Protein AF-J0KZY7-F1 (afdb_monomer_lite)

Sequence (177 aa):
MTEYKKGDKVVVEIDEIDADKLKENYNLDIYNNQVLGKLEDFQPAQEKIKMTVEEKKEFDKLASMSPLCALLKVDKDTQPILYNKLWHGHGDDKASNQFEFIKALEHPELIEVVHEDVKTVKVAGLYLWKYKNEYKLVADFDMRNENYYFTKRELKKINELEQFKHVDLVGAWEDGE

Foldseek 3Di:
DDDDDPPFAFDFADDPVVVVVVVVVDDDDGDPVRTPGTVVVCDPDPAADEDEPLLVVLLVVLLVDQLVVSLVPDDCPSNVPLCCQQCVDDDPCNVVSSVNSSVCSVPVVSYDHDYAFWDWFADPQFTWFDDDPDIDTHNDDDPVDCRRIDGLVRQVVVCPDPVNVPPPRNVSRPDPD

Structure (mmCIF, N/CA/C/O backbone):
data_AF-J0KZY7-F1
#
_entry.id   AF-J0KZY7-F1
#
loop_
_atom_site.group_PDB
_atom_site.id
_atom_site.type_symbol
_atom_site.label_atom_id
_atom_site.label_alt_id
_atom_site.label_comp_id
_atom_site.label_asym_id
_atom_site.label_entity_id
_atom_site.label_seq_id
_atom_site.pdbx_PDB_ins_code
_atom_site.Cartn_x
_atom_site.Cartn_y
_atom_site.Cartn_z
_atom_site.occupancy
_atom_site.B_iso_or_equiv
_atom_site.auth_seq_id
_atom_site.auth_comp_id
_atom_site.auth_asym_id
_atom_site.auth_atom_id
_atom_site.pdbx_PDB_model_num
ATOM 1 N N . MET A 1 1 ? -37.273 -4.297 20.833 1.00 50.72 1 MET A N 1
ATOM 2 C CA . MET A 1 1 ? -37.263 -2.837 20.615 1.00 50.72 1 MET A CA 1
ATOM 3 C C . MET A 1 1 ? -36.409 -2.233 21.703 1.00 50.72 1 MET A C 1
ATOM 5 O O . MET A 1 1 ? -36.662 -2.526 22.865 1.00 50.72 1 MET A O 1
ATOM 9 N N . THR A 1 2 ? -35.368 -1.498 21.332 1.00 60.81 2 THR A N 1
ATOM 10 C CA . THR A 1 2 ? -34.498 -0.805 22.286 1.00 60.81 2 THR A CA 1
ATOM 11 C C . THR A 1 2 ? -35.290 0.349 22.897 1.00 60.81 2 THR A C 1
ATOM 13 O O . THR A 1 2 ? -35.859 1.155 22.169 1.00 60.81 2 THR A O 1
ATOM 16 N N . GLU A 1 3 ? -35.409 0.383 24.220 1.00 79.19 3 GLU A N 1
ATOM 17 C CA . GLU A 1 3 ? -36.174 1.409 24.933 1.00 79.19 3 GLU A CA 1
ATOM 18 C C . GLU A 1 3 ? -35.248 2.596 25.244 1.00 79.19 3 GLU A C 1
ATOM 20 O O . GLU A 1 3 ? -34.263 2.441 25.971 1.00 79.19 3 GLU A O 1
ATOM 25 N N . TYR A 1 4 ? -35.526 3.765 24.660 1.00 83.12 4 TYR A N 1
ATOM 26 C CA . TYR A 1 4 ? -34.733 4.987 24.848 1.00 83.12 4 TYR A CA 1
ATOM 27 C C . TYR A 1 4 ? -35.244 5.796 26.043 1.00 83.12 4 TYR A C 1
ATOM 29 O O . TYR A 1 4 ? -36.453 5.914 26.257 1.00 83.12 4 TYR A O 1
ATOM 37 N N . LYS A 1 5 ? -34.332 6.383 26.823 1.00 87.94 5 LYS A N 1
ATOM 38 C CA . LYS A 1 5 ? -34.660 7.204 27.998 1.00 87.94 5 LYS A CA 1
ATOM 39 C C . LYS A 1 5 ? -34.263 8.660 27.788 1.00 87.94 5 LYS A C 1
ATOM 41 O O . LYS A 1 5 ? -33.342 8.983 27.043 1.00 87.94 5 LYS A O 1
ATOM 46 N N . LYS A 1 6 ? -34.949 9.567 28.492 1.00 86.19 6 LYS A N 1
ATOM 47 C CA . LYS A 1 6 ? -34.605 10.995 28.487 1.00 86.19 6 LYS A CA 1
ATOM 48 C C . LYS A 1 6 ? -33.147 11.178 28.927 1.00 86.19 6 LYS A C 1
ATOM 50 O O . LYS A 1 6 ? -32.797 10.793 30.039 1.00 86.19 6 LYS A O 1
ATOM 55 N N . GLY A 1 7 ? -32.342 11.808 28.073 1.00 84.69 7 GLY A N 1
ATOM 56 C CA . GLY A 1 7 ? -30.908 12.024 28.293 1.00 84.69 7 GLY A CA 1
ATOM 57 C C . GLY A 1 7 ? -29.997 11.079 27.506 1.00 84.69 7 GLY A C 1
ATOM 58 O O . GLY A 1 7 ? -28.797 11.344 27.443 1.00 84.69 7 GLY A O 1
ATOM 59 N N . ASP A 1 8 ? -30.540 10.033 26.873 1.00 87.12 8 ASP A N 1
ATOM 60 C CA . ASP A 1 8 ? -29.774 9.191 25.954 1.00 87.12 8 ASP A CA 1
ATOM 61 C C . ASP A 1 8 ? -29.309 10.011 24.738 1.00 87.12 8 ASP A C 1
ATOM 63 O O . ASP A 1 8 ? -30.063 10.804 24.170 1.00 87.12 8 ASP A O 1
ATOM 67 N N . LYS A 1 9 ? -28.056 9.799 24.323 1.00 88.00 9 LYS A N 1
ATOM 68 C CA . LYS A 1 9 ? -27.529 10.307 23.052 1.00 88.00 9 LYS A CA 1
ATOM 69 C C . LYS A 1 9 ? -27.752 9.243 21.986 1.00 88.00 9 LYS A C 1
ATOM 71 O O . LYS A 1 9 ? -27.332 8.102 22.169 1.00 88.00 9 LYS A O 1
ATOM 76 N N . VAL A 1 10 ? -28.387 9.612 20.883 1.00 88.50 10 VAL A N 1
ATOM 77 C CA . VAL A 1 10 ? -28.758 8.691 19.803 1.00 88.50 10 VAL A CA 1
ATOM 78 C C . VAL A 1 10 ? -28.268 9.204 18.457 1.00 88.50 10 VAL A C 1
ATOM 80 O O . VAL A 1 10 ? -28.050 10.404 18.291 1.00 88.50 10 VAL A O 1
ATOM 83 N N . VAL A 1 11 ? -28.092 8.288 17.511 1.00 87.06 11 VAL A N 1
ATOM 84 C CA . VAL A 1 11 ? -27.842 8.615 16.105 1.00 87.06 11 VAL A CA 1
ATOM 85 C C . VAL A 1 11 ? -29.163 8.512 15.360 1.00 87.06 11 VAL A C 1
ATOM 87 O O . VAL A 1 11 ? -29.896 7.536 15.527 1.00 87.06 11 VAL A O 1
ATOM 90 N N . VAL A 1 12 ? -29.475 9.537 14.572 1.00 89.00 12 VAL A N 1
ATOM 91 C CA . VAL A 1 12 ? -30.737 9.655 13.842 1.00 89.00 12 VAL A CA 1
ATOM 92 C C . VAL A 1 12 ? -30.474 9.851 12.357 1.00 89.00 12 VAL A C 1
ATOM 94 O O . VAL A 1 12 ? -29.528 10.538 11.975 1.00 89.00 12 VAL A O 1
ATOM 97 N N . GLU A 1 13 ? -31.315 9.248 11.531 1.00 89.25 13 GLU A N 1
ATOM 98 C CA . GLU A 1 13 ? -31.397 9.514 10.102 1.00 89.25 13 GLU A CA 1
ATOM 99 C C . GLU A 1 13 ? -32.356 10.688 9.873 1.00 89.25 13 GLU A C 1
ATOM 101 O O . GLU A 1 13 ? -33.528 10.643 10.259 1.00 89.25 13 GLU A O 1
ATOM 106 N N . ILE A 1 14 ? -31.844 11.756 9.270 1.00 88.06 14 ILE A N 1
ATOM 107 C CA . ILE A 1 14 ? -32.604 12.963 8.933 1.00 88.06 14 ILE A CA 1
ATOM 108 C C . ILE A 1 14 ? -32.453 13.249 7.444 1.00 88.06 14 ILE A C 1
ATOM 110 O O . ILE A 1 14 ? -31.419 12.937 6.850 1.00 88.06 14 ILE A O 1
ATOM 114 N N . ASP A 1 15 ? -33.481 13.840 6.847 1.00 86.50 15 ASP A N 1
ATOM 115 C CA . ASP A 1 15 ? -33.409 14.310 5.469 1.00 86.50 15 ASP A CA 1
ATOM 116 C C . ASP A 1 15 ? -32.700 15.675 5.374 1.00 86.50 15 ASP A C 1
ATOM 118 O O . ASP A 1 15 ? -32.391 16.322 6.380 1.00 86.50 15 ASP A O 1
ATOM 122 N N . GLU A 1 16 ? -32.409 16.115 4.147 1.00 83.06 16 GLU A N 1
ATOM 123 C CA . GLU A 1 16 ? -31.722 17.391 3.906 1.00 83.06 16 GLU A CA 1
ATOM 124 C C . GLU A 1 16 ? -32.519 18.605 4.414 1.00 83.06 16 GLU A C 1
ATOM 126 O O . GLU A 1 16 ? -31.924 19.578 4.878 1.00 83.06 16 GLU A O 1
ATOM 131 N N . ILE A 1 17 ? -33.855 18.543 4.387 1.00 82.50 17 ILE A N 1
ATOM 132 C CA . ILE A 1 17 ? -34.730 19.648 4.804 1.00 82.50 17 ILE A CA 1
ATOM 133 C C . ILE A 1 17 ? -34.643 19.838 6.320 1.00 82.50 17 ILE A C 1
ATOM 135 O O . ILE A 1 17 ? -34.526 20.961 6.816 1.00 82.50 17 ILE A O 1
ATOM 139 N N . ASP A 1 18 ? -34.695 18.745 7.069 1.00 82.94 18 ASP A N 1
ATOM 140 C CA . ASP A 1 18 ? -34.579 18.748 8.521 1.00 82.94 18 ASP A CA 1
ATOM 141 C C . ASP A 1 18 ? -33.142 19.053 8.972 1.00 82.94 18 ASP A C 1
ATOM 143 O O . ASP A 1 18 ? -32.943 19.763 9.964 1.00 82.94 18 ASP A O 1
ATOM 147 N N . ALA A 1 19 ? -32.133 18.631 8.204 1.00 81.38 19 ALA A N 1
ATOM 148 C CA . ALA A 1 19 ? -30.744 19.027 8.431 1.00 81.38 19 ALA A CA 1
ATOM 149 C C . ALA A 1 19 ? -30.539 20.549 8.320 1.00 81.38 19 ALA A C 1
ATOM 151 O O . ALA A 1 19 ? -29.810 21.130 9.129 1.00 81.38 19 ALA A O 1
ATOM 152 N N . ASP A 1 20 ? -31.194 21.213 7.367 1.00 81.00 20 ASP A N 1
ATOM 153 C CA . ASP A 1 20 ? -31.121 22.671 7.232 1.00 81.00 20 ASP A CA 1
ATOM 154 C C . ASP A 1 20 ? -31.844 23.400 8.375 1.00 81.00 20 ASP A C 1
ATOM 156 O O . ASP A 1 20 ? -31.308 24.368 8.918 1.00 81.00 20 ASP A O 1
ATOM 160 N N . LYS A 1 21 ? -32.984 22.883 8.853 1.00 80.88 21 LYS A N 1
ATOM 161 C CA . LYS A 1 21 ? -33.667 23.423 10.048 1.00 80.88 21 LYS A CA 1
ATOM 162 C C . LYS A 1 21 ? -32.806 23.338 11.313 1.00 80.88 21 LYS A C 1
ATOM 164 O O . LYS A 1 21 ? -32.841 24.251 12.140 1.00 80.88 21 LYS A O 1
ATOM 169 N N . LEU A 1 22 ? -32.012 22.275 11.475 1.00 80.12 22 LEU A N 1
ATOM 170 C CA . LEU A 1 22 ? -31.081 22.149 12.605 1.00 80.12 22 LEU A CA 1
ATOM 171 C C . LEU A 1 22 ? -29.972 23.205 12.568 1.00 80.12 22 LEU A C 1
ATOM 173 O O . LEU A 1 22 ? -29.587 23.710 13.623 1.00 80.12 22 LEU A O 1
ATOM 177 N N . LYS A 1 23 ? -29.483 23.584 11.378 1.00 80.12 23 LYS A N 1
ATOM 178 C CA . LYS A 1 23 ? -28.497 24.675 11.228 1.00 80.12 23 LYS A CA 1
ATOM 179 C C . LYS A 1 23 ? -29.063 26.024 11.677 1.00 80.12 23 LYS A C 1
ATOM 181 O O . LYS A 1 23 ? -28.310 26.885 12.125 1.00 80.12 23 LYS A O 1
ATOM 186 N N . GLU A 1 24 ? -30.379 26.187 11.602 1.00 83.38 24 GLU A N 1
ATOM 187 C CA . GLU A 1 24 ? -31.108 27.374 12.054 1.00 83.38 24 GLU A CA 1
ATOM 188 C C . GLU A 1 24 ? -31.590 27.285 13.523 1.00 83.38 24 GLU A C 1
ATOM 190 O O . GLU A 1 24 ? -32.347 28.143 13.973 1.00 83.38 24 GLU A O 1
ATOM 195 N N . ASN A 1 25 ? -31.120 26.298 14.304 1.00 79.12 25 ASN A N 1
ATOM 196 C CA . ASN A 1 25 ? -31.472 26.063 15.717 1.00 79.12 25 ASN A CA 1
ATOM 197 C C . ASN A 1 25 ? -32.962 25.755 15.987 1.00 79.12 25 ASN A C 1
ATOM 199 O O . ASN A 1 25 ? -33.471 26.045 17.075 1.00 79.12 25 ASN A O 1
ATOM 203 N N . TYR A 1 26 ? -33.672 25.137 15.042 1.00 79.88 26 TYR A N 1
ATOM 204 C CA . TYR A 1 26 ? -35.015 24.614 15.310 1.00 79.88 26 TYR A CA 1
ATOM 205 C C . TYR A 1 26 ? -34.965 23.272 16.052 1.00 79.88 26 TYR A C 1
ATOM 207 O O . TYR A 1 26 ? -34.105 22.430 15.799 1.00 79.88 26 TYR A O 1
ATOM 215 N N . ASN A 1 27 ? -35.936 23.049 16.942 1.00 80.88 27 ASN A N 1
ATOM 216 C CA . ASN A 1 27 ? -36.180 21.727 17.518 1.00 80.88 27 ASN A CA 1
ATOM 217 C C . ASN A 1 27 ? -36.905 20.851 16.488 1.00 80.88 27 ASN A C 1
ATOM 219 O O . ASN A 1 27 ? -37.898 21.288 15.907 1.00 80.88 27 ASN A O 1
ATOM 223 N N . LEU A 1 28 ? -36.429 19.620 16.299 1.00 80.81 28 LEU A N 1
ATOM 224 C CA . LEU A 1 28 ? -37.070 18.616 15.453 1.00 80.81 28 LEU A CA 1
ATOM 225 C C . LEU A 1 28 ? -37.791 17.568 16.298 1.00 80.81 28 LEU A C 1
ATOM 227 O O . LEU A 1 28 ? -37.256 17.093 17.303 1.00 80.81 28 LEU A O 1
ATOM 231 N N . ASP A 1 29 ? -38.969 17.166 15.832 1.00 83.25 29 ASP A N 1
ATOM 232 C CA . ASP A 1 29 ? -39.643 15.966 16.313 1.00 83.25 29 ASP A CA 1
ATOM 233 C C . ASP A 1 29 ? -39.025 14.748 15.618 1.00 83.25 29 ASP A C 1
ATOM 235 O O . ASP A 1 29 ? -39.166 14.570 14.410 1.00 83.25 29 ASP A O 1
ATOM 239 N N . ILE A 1 30 ? -38.321 13.916 16.386 1.00 82.69 30 ILE A N 1
ATOM 240 C CA . ILE A 1 30 ? -37.690 12.687 15.893 1.00 82.69 30 ILE A CA 1
ATOM 241 C C . ILE A 1 30 ? -38.599 11.498 16.189 1.00 82.69 30 ILE A C 1
ATOM 243 O O . ILE A 1 30 ? -38.966 11.249 17.342 1.00 82.69 30 ILE A O 1
ATOM 247 N N . TYR A 1 31 ? -38.915 10.721 15.159 1.00 83.75 31 TYR A N 1
ATOM 248 C CA . TYR A 1 31 ? -39.684 9.489 15.299 1.00 83.75 31 TYR A CA 1
ATOM 249 C C . TYR A 1 31 ? -38.768 8.281 15.542 1.00 83.75 31 TYR A C 1
ATOM 251 O O . TYR A 1 31 ? -37.639 8.220 15.064 1.00 83.75 31 TYR A O 1
ATOM 259 N N . ASN A 1 32 ? -39.263 7.266 16.261 1.00 80.94 32 ASN A N 1
ATOM 260 C CA . ASN A 1 32 ? -38.471 6.074 16.606 1.00 80.94 32 ASN A CA 1
ATOM 261 C C . ASN A 1 32 ? -37.892 5.334 15.388 1.00 80.94 32 ASN A C 1
ATOM 263 O O . ASN A 1 32 ? -36.844 4.712 15.505 1.00 80.94 32 ASN A O 1
ATOM 267 N N . ASN A 1 33 ? -38.559 5.379 14.233 1.00 84.56 33 ASN A N 1
ATOM 268 C CA . ASN A 1 33 ? -38.070 4.765 12.994 1.00 84.56 33 ASN A CA 1
ATOM 269 C C . ASN A 1 33 ? -36.881 5.511 12.369 1.00 84.56 33 ASN A C 1
ATOM 271 O O . ASN A 1 33 ? -36.226 4.941 11.5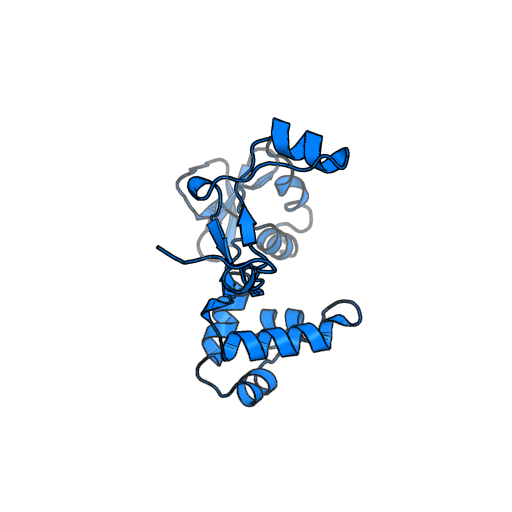07 1.00 84.56 33 ASN A O 1
ATOM 275 N N . GLN A 1 34 ? -36.609 6.748 12.790 1.00 86.25 34 GLN A N 1
ATOM 276 C CA . GLN A 1 34 ? -35.434 7.519 12.383 1.00 86.25 34 GLN A CA 1
ATOM 277 C C . GLN A 1 34 ? -34.237 7.273 13.307 1.00 86.25 34 GLN A C 1
ATOM 279 O O . GLN A 1 34 ? -33.128 7.683 12.989 1.00 86.25 34 GLN A O 1
ATOM 284 N N . VAL A 1 35 ? -34.427 6.629 14.463 1.00 88.31 35 VAL A N 1
ATOM 285 C CA . VAL A 1 35 ? -33.336 6.363 15.405 1.00 88.31 35 VAL A CA 1
ATOM 286 C C . VAL A 1 35 ? -32.572 5.118 14.957 1.00 88.31 35 VAL A C 1
ATOM 288 O O . VAL A 1 35 ? -33.083 4.003 15.036 1.00 88.31 35 VAL A O 1
ATOM 291 N N . LEU A 1 36 ? -31.325 5.304 14.527 1.00 86.50 36 LEU A N 1
ATOM 292 C CA . LEU A 1 36 ? -30.449 4.221 14.073 1.00 86.50 36 LEU A CA 1
ATOM 293 C C . LEU A 1 36 ? -29.854 3.423 15.248 1.00 86.50 36 LEU A C 1
ATOM 295 O O . LEU A 1 36 ? -29.514 2.252 15.100 1.00 86.50 36 LEU A O 1
ATOM 299 N N . GLY A 1 37 ? -29.751 4.035 16.431 1.00 86.50 37 GLY A N 1
ATOM 300 C CA . GLY A 1 37 ? -29.297 3.398 17.672 1.00 86.50 37 GLY A CA 1
ATOM 301 C C . GLY A 1 37 ? -28.725 4.410 18.664 1.00 86.50 37 GLY A C 1
ATOM 302 O O . GLY A 1 37 ? -28.858 5.623 18.470 1.00 86.50 37 GLY A O 1
ATOM 303 N N . LYS A 1 38 ? -28.117 3.940 19.757 1.00 87.00 38 LYS A N 1
ATOM 304 C CA . LYS A 1 38 ? -27.486 4.838 20.733 1.00 87.00 38 LYS A CA 1
ATOM 305 C C . LYS A 1 38 ? -26.097 5.231 20.264 1.00 87.00 38 LYS A C 1
ATOM 307 O O . LYS A 1 38 ? -25.393 4.414 19.700 1.00 87.00 38 LYS A O 1
ATOM 312 N N . LEU A 1 39 ? -25.660 6.450 20.565 1.00 83.94 39 LEU A N 1
ATOM 313 C CA . LEU A 1 39 ? -24.343 6.953 20.158 1.00 83.94 39 LEU A CA 1
ATOM 314 C C . LEU A 1 39 ? -23.183 6.049 20.618 1.00 83.94 39 LEU A C 1
ATOM 316 O O . LEU A 1 39 ? -22.181 5.952 19.924 1.00 83.94 39 LEU A O 1
ATOM 320 N N . GLU A 1 40 ? -23.328 5.372 21.760 1.00 76.88 40 GLU A N 1
ATOM 321 C CA . GLU A 1 40 ? -22.341 4.409 22.277 1.00 76.88 40 GLU A CA 1
ATOM 322 C C . GLU A 1 40 ? -22.129 3.189 21.363 1.00 76.88 40 GLU A C 1
ATOM 324 O O . GLU A 1 40 ? -21.025 2.643 21.328 1.00 76.88 40 GLU A O 1
ATOM 329 N N . ASP A 1 41 ? -23.150 2.825 20.580 1.00 77.50 41 ASP A N 1
ATOM 330 C CA . ASP A 1 41 ? -23.108 1.742 19.592 1.00 77.50 41 ASP A CA 1
ATOM 331 C C . ASP A 1 41 ? -22.450 2.196 18.275 1.00 77.50 41 ASP A C 1
ATOM 333 O O . ASP A 1 41 ? -21.970 1.375 17.493 1.00 77.50 41 ASP A O 1
ATOM 337 N N . PHE A 1 42 ? -22.390 3.510 18.034 1.00 75.31 42 PHE A N 1
ATOM 338 C CA . PHE A 1 42 ? -21.746 4.127 16.873 1.00 75.31 42 PHE A CA 1
ATOM 339 C C . PHE A 1 42 ? -20.326 4.546 17.248 1.00 75.31 42 PHE A C 1
ATOM 341 O O . PHE A 1 42 ? -19.981 5.728 17.291 1.00 75.31 42 PHE A O 1
ATOM 348 N N . GLN A 1 43 ? -19.483 3.555 17.531 1.00 64.50 43 GLN A N 1
ATOM 349 C CA . GLN A 1 43 ? -18.040 3.776 17.551 1.00 64.50 43 GLN A CA 1
ATOM 350 C C . GLN A 1 43 ? -17.627 4.261 16.148 1.00 64.50 43 GLN A C 1
ATOM 352 O O . GLN A 1 43 ? -18.020 3.627 15.162 1.00 64.50 43 GLN A O 1
ATOM 357 N N . PRO A 1 44 ? -16.867 5.366 16.013 1.00 64.50 44 PRO A N 1
ATOM 358 C CA . PRO A 1 44 ? -16.307 5.737 14.721 1.00 64.50 44 PRO A CA 1
ATOM 359 C C . PRO A 1 44 ? -15.544 4.535 14.169 1.00 64.50 44 PRO A C 1
ATOM 361 O O . PRO A 1 44 ? -14.805 3.877 14.906 1.00 64.50 44 PRO A O 1
ATOM 364 N N . ALA A 1 45 ? -15.765 4.221 12.889 1.00 67.19 45 ALA A N 1
ATOM 365 C CA . ALA A 1 45 ? -15.049 3.138 12.236 1.00 67.19 45 ALA A CA 1
ATOM 366 C C . ALA A 1 45 ? -13.552 3.349 12.473 1.00 67.19 45 ALA A C 1
ATOM 368 O O . ALA A 1 45 ? -13.022 4.426 12.194 1.00 67.19 45 ALA A O 1
ATOM 369 N N . GLN A 1 46 ? -12.899 2.348 13.061 1.00 72.19 46 GLN A N 1
ATOM 370 C CA . GLN A 1 46 ? -11.496 2.462 13.410 1.00 72.19 46 GLN A CA 1
ATOM 371 C C . GLN A 1 46 ? -10.691 2.753 12.142 1.00 72.19 46 GLN A C 1
ATOM 373 O O . GLN A 1 46 ? -10.827 2.044 11.142 1.00 72.19 46 GLN A O 1
ATOM 378 N N . GLU A 1 47 ? -9.880 3.810 12.179 1.00 81.38 47 GLU A N 1
ATOM 379 C CA . GLU A 1 47 ? -9.065 4.199 11.033 1.00 81.38 47 GLU A CA 1
ATOM 380 C C . GLU A 1 47 ? -8.123 3.051 10.656 1.00 81.38 47 GLU A C 1
ATOM 382 O O . GLU A 1 47 ? -7.435 2.479 11.512 1.00 81.38 47 GLU A O 1
ATOM 387 N N . LYS A 1 48 ? -8.153 2.674 9.374 1.00 88.44 48 LYS A N 1
ATOM 388 C CA . LYS A 1 48 ? -7.347 1.574 8.854 1.00 88.44 48 LYS A CA 1
ATOM 389 C C . LYS A 1 48 ? -5.927 2.032 8.550 1.00 88.44 48 LYS A C 1
ATOM 391 O O . LYS A 1 48 ? -5.701 3.105 7.997 1.00 88.44 48 LYS A 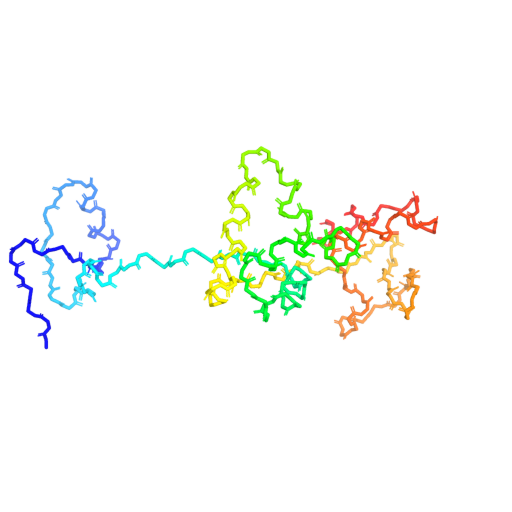O 1
ATOM 396 N N . ILE A 1 49 ? -4.973 1.160 8.847 1.00 88.81 49 ILE A N 1
ATOM 397 C CA . ILE A 1 49 ? -3.557 1.342 8.553 1.00 88.81 49 ILE A CA 1
ATOM 398 C C . ILE A 1 49 ? -3.339 0.954 7.096 1.00 88.81 49 ILE A C 1
ATOM 400 O O . ILE A 1 49 ? -3.385 -0.222 6.723 1.00 88.81 49 ILE A O 1
ATOM 404 N N . LYS A 1 50 ? -3.114 1.960 6.258 1.00 88.75 50 LYS A N 1
ATOM 405 C CA . LYS A 1 50 ? -2.931 1.766 4.820 1.00 88.75 50 LYS A CA 1
ATOM 406 C C . LYS A 1 50 ? -1.552 1.195 4.528 1.00 88.75 50 LYS A C 1
ATOM 408 O O . LYS A 1 50 ? -0.538 1.747 4.962 1.00 88.75 50 LYS A O 1
ATOM 413 N N . MET A 1 51 ? -1.507 0.110 3.766 1.00 90.69 51 MET A N 1
ATOM 414 C CA . MET A 1 51 ? -0.279 -0.523 3.293 1.00 90.69 51 MET A CA 1
ATOM 415 C C . MET A 1 51 ? -0.333 -0.746 1.788 1.00 90.69 51 MET A C 1
ATOM 417 O O . MET A 1 51 ? -1.367 -1.133 1.257 1.00 90.69 51 MET A O 1
ATOM 421 N N . THR A 1 52 ? 0.784 -0.565 1.091 1.00 89.25 52 THR A N 1
ATOM 422 C CA . T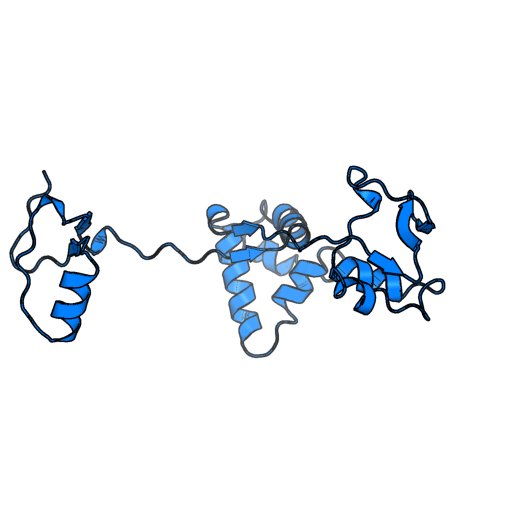HR A 1 52 ? 0.890 -1.056 -0.293 1.00 89.25 52 THR A CA 1
ATOM 423 C C . THR A 1 52 ? 0.961 -2.587 -0.325 1.00 89.25 52 THR A C 1
ATOM 425 O O . THR A 1 52 ? 1.254 -3.234 0.683 1.00 89.25 52 THR A O 1
ATOM 428 N N . VAL A 1 53 ? 0.749 -3.196 -1.496 1.00 88.88 53 VAL A N 1
ATOM 429 C CA . VAL A 1 53 ? 0.886 -4.656 -1.676 1.00 88.88 53 VAL A CA 1
ATOM 430 C C . VAL A 1 53 ? 2.271 -5.158 -1.248 1.00 88.88 53 VAL A C 1
ATOM 432 O O . VAL A 1 53 ? 2.385 -6.188 -0.586 1.00 88.88 53 VAL A O 1
ATOM 435 N N . GLU A 1 54 ? 3.333 -4.430 -1.597 1.00 86.38 54 GLU A N 1
ATOM 436 C CA . GLU A 1 54 ? 4.700 -4.828 -1.250 1.00 86.38 54 GLU A CA 1
ATOM 437 C C . GLU A 1 54 ? 5.017 -4.594 0.234 1.00 86.38 54 GLU A C 1
ATOM 439 O O . GLU A 1 54 ? 5.670 -5.433 0.854 1.00 86.38 54 GLU A O 1
ATOM 444 N N . GLU A 1 55 ? 4.489 -3.524 0.841 1.00 89.56 55 GLU A N 1
ATOM 445 C CA . GLU A 1 55 ? 4.548 -3.338 2.301 1.00 89.56 55 GLU A CA 1
ATOM 446 C C . GLU A 1 55 ? 3.859 -4.486 3.030 1.00 89.56 55 GLU A C 1
ATOM 448 O O . GLU A 1 55 ? 4.419 -5.037 3.974 1.00 89.56 55 GLU A O 1
ATOM 453 N N . LYS A 1 56 ? 2.674 -4.894 2.563 1.00 92.75 56 LYS A N 1
ATOM 454 C CA . LYS A 1 56 ? 1.927 -6.004 3.154 1.00 92.75 56 LYS A CA 1
ATOM 455 C C . LYS A 1 56 ? 2.688 -7.323 3.047 1.00 92.75 56 LYS A C 1
ATOM 457 O O . LYS A 1 56 ? 2.719 -8.084 4.007 1.00 92.75 56 LYS A O 1
ATOM 462 N N . LYS A 1 57 ? 3.358 -7.581 1.920 1.00 92.50 57 LYS A N 1
ATOM 463 C CA . LYS A 1 57 ? 4.218 -8.766 1.763 1.00 92.50 57 LYS A CA 1
ATOM 464 C C . LYS A 1 57 ? 5.393 -8.762 2.737 1.00 92.50 57 LYS A C 1
ATOM 466 O O . LYS A 1 57 ? 5.742 -9.815 3.262 1.00 92.50 57 LYS A O 1
ATOM 471 N N . GLU A 1 58 ? 6.041 -7.618 2.950 1.00 94.06 58 GLU A N 1
ATOM 472 C CA . GLU A 1 58 ? 7.112 -7.503 3.947 1.00 94.06 58 GLU A CA 1
ATOM 473 C C . GLU A 1 58 ? 6.571 -7.641 5.376 1.00 94.06 58 GLU A C 1
ATOM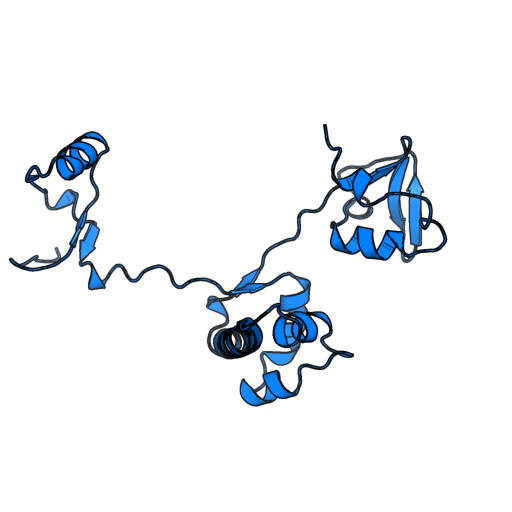 475 O O . GLU A 1 58 ? 7.198 -8.303 6.200 1.00 94.06 58 GLU A O 1
ATOM 480 N N . PHE A 1 59 ? 5.382 -7.101 5.642 1.00 93.88 59 PHE A N 1
ATOM 481 C CA . PHE A 1 59 ? 4.686 -7.205 6.923 1.00 93.88 59 PHE A CA 1
ATOM 482 C C . PHE A 1 59 ? 4.327 -8.655 7.259 1.00 93.88 59 PHE A C 1
ATOM 484 O O . PHE A 1 59 ? 4.631 -9.137 8.348 1.00 93.88 59 PHE A O 1
ATOM 491 N N . ASP A 1 60 ? 3.764 -9.391 6.301 1.00 93.12 60 ASP A N 1
ATOM 492 C CA . ASP A 1 60 ? 3.326 -10.777 6.492 1.00 93.12 60 ASP A CA 1
ATOM 493 C C . ASP A 1 60 ? 4.478 -11.740 6.789 1.00 93.12 60 ASP A C 1
ATOM 495 O O . ASP A 1 60 ? 4.281 -12.745 7.470 1.00 93.12 60 ASP A O 1
ATOM 499 N N . LYS A 1 61 ? 5.705 -11.417 6.357 1.00 92.12 61 LYS A N 1
ATOM 500 C CA . LYS A 1 61 ? 6.911 -12.177 6.734 1.00 92.12 61 LYS A CA 1
ATOM 501 C C . LYS A 1 61 ? 7.246 -12.058 8.223 1.00 92.12 61 LYS A C 1
ATOM 503 O O . LYS A 1 61 ? 7.948 -12.915 8.754 1.00 92.12 61 LYS A O 1
ATOM 508 N N . LEU A 1 62 ? 6.784 -10.992 8.874 1.00 90.69 62 LEU A N 1
ATOM 509 C CA . LEU A 1 62 ? 7.057 -10.675 10.275 1.00 90.69 62 LEU A CA 1
ATOM 510 C C . LEU A 1 62 ? 5.843 -10.928 11.183 1.00 90.69 62 LEU A C 1
ATOM 512 O O . LEU A 1 62 ? 6.011 -11.015 12.397 1.00 90.69 62 LEU A O 1
ATOM 516 N N . ALA A 1 63 ? 4.649 -11.116 10.609 1.00 83.38 63 ALA A N 1
ATOM 517 C CA . ALA A 1 63 ? 3.384 -11.285 11.328 1.00 83.38 63 ALA A CA 1
ATOM 518 C C . ALA A 1 63 ? 3.334 -12.496 12.277 1.00 83.38 63 ALA A C 1
ATOM 520 O O . ALA A 1 63 ? 2.528 -12.525 13.201 1.00 83.38 63 ALA A O 1
ATOM 521 N N . SER A 1 64 ? 4.204 -13.493 12.089 1.00 86.00 64 SER A N 1
ATOM 522 C CA . SER A 1 64 ? 4.306 -14.646 12.992 1.00 86.00 64 SER A CA 1
ATOM 523 C C . SER A 1 64 ? 5.178 -14.395 14.229 1.00 86.00 64 SER A C 1
ATOM 525 O O . SER A 1 64 ? 5.334 -15.294 15.056 1.00 86.00 64 SER A O 1
ATOM 527 N N . MET A 1 65 ? 5.831 -13.235 14.330 1.00 88.31 65 MET A N 1
ATOM 528 C CA . MET A 1 65 ? 6.713 -12.882 15.444 1.00 88.31 65 MET A CA 1
ATOM 529 C C . MET A 1 65 ? 5.960 -12.057 16.492 1.00 88.31 65 MET A C 1
ATOM 531 O O . MET A 1 65 ? 4.943 -11.435 16.197 1.00 88.31 65 MET A O 1
ATOM 535 N N . SER A 1 66 ? 6.478 -12.001 17.724 1.00 88.94 66 SER A N 1
ATOM 536 C CA . SER A 1 66 ? 5.953 -11.042 18.700 1.00 88.94 66 SER A CA 1
ATOM 537 C C . SER A 1 66 ? 6.195 -9.605 18.208 1.00 88.94 66 SER A C 1
ATOM 539 O O . SER A 1 66 ? 7.222 -9.358 17.565 1.00 88.94 66 SER A O 1
ATOM 541 N N . PRO A 1 67 ? 5.310 -8.640 18.520 1.00 88.75 67 PRO A N 1
ATOM 542 C CA . PRO A 1 67 ? 5.370 -7.307 17.920 1.00 88.75 67 PRO A CA 1
ATOM 543 C C . PRO A 1 67 ? 6.713 -6.588 18.095 1.00 88.75 67 PRO A C 1
ATOM 545 O O . PRO A 1 67 ? 7.268 -6.041 17.143 1.00 88.75 67 PRO A O 1
ATOM 548 N N . LEU A 1 68 ? 7.298 -6.666 19.294 1.00 86.81 68 LEU A N 1
ATOM 549 C CA . LEU A 1 68 ? 8.608 -6.073 19.565 1.00 86.81 68 LEU A CA 1
ATOM 550 C C . LEU A 1 68 ? 9.731 -6.770 18.779 1.00 86.81 68 LEU A C 1
ATOM 552 O O . LEU A 1 68 ? 10.632 -6.107 18.269 1.00 86.81 68 LEU A O 1
ATOM 556 N N . CYS A 1 69 ? 9.681 -8.100 18.650 1.00 89.69 69 CYS A N 1
ATOM 557 C CA . CYS A 1 69 ? 10.667 -8.845 17.870 1.00 89.69 69 CYS A CA 1
ATOM 558 C C . CYS A 1 69 ? 10.552 -8.545 16.373 1.00 89.69 69 CYS A C 1
ATOM 560 O O . CYS A 1 69 ? 11.581 -8.375 15.724 1.00 89.69 69 CYS A O 1
ATOM 562 N N . ALA A 1 70 ? 9.329 -8.446 15.846 1.00 91.06 70 ALA A N 1
ATOM 563 C CA . ALA A 1 70 ? 9.073 -8.044 14.467 1.00 91.06 70 ALA A CA 1
ATOM 564 C C . ALA A 1 70 ? 9.669 -6.660 14.183 1.00 91.06 70 ALA A C 1
ATOM 566 O O . ALA A 1 70 ? 10.427 -6.513 13.229 1.00 91.06 70 ALA A O 1
ATOM 567 N N . LEU A 1 71 ? 9.408 -5.675 15.053 1.00 90.38 71 LEU A N 1
ATOM 568 C CA . LEU A 1 71 ? 9.924 -4.311 14.904 1.00 90.38 71 LEU A CA 1
ATOM 569 C C . LEU A 1 71 ? 11.457 -4.273 14.839 1.00 90.38 71 LEU A C 1
ATOM 571 O O . LEU A 1 71 ? 12.028 -3.626 13.965 1.00 90.38 71 LEU A O 1
ATOM 575 N N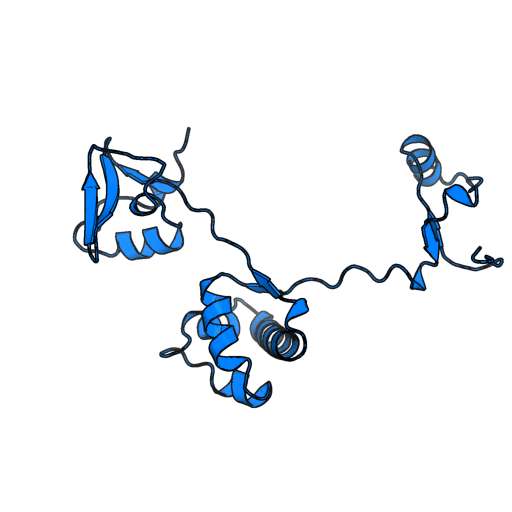 . LEU A 1 72 ? 12.123 -4.997 15.745 1.00 90.31 72 LEU A N 1
ATOM 576 C CA . LEU A 1 72 ? 13.588 -5.081 15.805 1.00 90.31 72 LEU A CA 1
ATOM 577 C C . LEU A 1 72 ? 14.203 -5.839 14.620 1.00 90.31 72 LEU A C 1
ATOM 579 O O . LEU A 1 72 ? 15.403 -5.717 14.377 1.00 90.31 72 LEU A O 1
ATOM 583 N N . LYS A 1 73 ? 13.409 -6.652 13.916 1.00 92.00 73 LYS A N 1
ATOM 584 C CA . LYS A 1 73 ? 13.839 -7.424 12.747 1.00 92.00 73 LYS A CA 1
ATOM 585 C C . LYS A 1 73 ? 13.665 -6.683 11.430 1.00 92.00 73 LYS A C 1
ATOM 587 O O . LYS A 1 73 ? 14.256 -7.132 10.457 1.00 92.00 73 LYS A O 1
ATOM 592 N N . VAL A 1 74 ? 12.924 -5.573 11.399 1.00 91.25 74 VAL A N 1
ATOM 593 C CA . VAL A 1 74 ? 12.812 -4.757 10.187 1.00 91.25 74 VAL A CA 1
ATOM 594 C C . VAL A 1 74 ? 14.171 -4.142 9.862 1.00 91.25 74 VAL A C 1
ATOM 596 O O . VAL A 1 74 ? 14.632 -3.214 10.533 1.00 91.25 74 VAL A O 1
ATOM 599 N N . ASP A 1 75 ? 14.793 -4.636 8.797 1.00 91.00 75 ASP A N 1
ATOM 600 C CA . ASP A 1 75 ? 16.075 -4.147 8.301 1.00 91.00 75 ASP A CA 1
ATOM 601 C C . ASP A 1 75 ? 15.998 -3.703 6.833 1.00 91.00 75 ASP A C 1
ATOM 603 O O . ASP A 1 75 ? 15.125 -4.116 6.068 1.00 91.00 75 ASP A O 1
ATOM 607 N N . LYS A 1 76 ? 16.926 -2.820 6.447 1.00 88.88 76 LYS A N 1
ATOM 608 C CA . LYS A 1 76 ? 16.957 -2.193 5.121 1.00 88.88 76 LYS A CA 1
ATOM 609 C C . LYS A 1 76 ? 17.198 -3.196 3.990 1.00 88.88 76 LYS A C 1
ATOM 611 O O . LYS A 1 76 ? 16.779 -2.933 2.867 1.00 88.88 76 LYS A O 1
ATOM 616 N N . ASP A 1 77 ? 17.875 -4.304 4.259 1.00 86.88 77 ASP A N 1
ATOM 617 C CA . ASP A 1 77 ? 18.306 -5.245 3.229 1.00 86.88 77 ASP A CA 1
ATOM 618 C C . ASP A 1 77 ? 17.227 -6.298 2.948 1.00 86.88 77 ASP A C 1
ATOM 620 O O . ASP A 1 77 ? 17.068 -6.741 1.808 1.00 86.88 77 ASP A O 1
ATOM 624 N N . THR A 1 78 ? 16.447 -6.678 3.963 1.00 86.81 78 THR A N 1
ATOM 625 C CA . THR A 1 78 ? 15.445 -7.746 3.865 1.00 86.81 78 THR A CA 1
ATOM 626 C C . THR A 1 78 ? 13.996 -7.248 3.854 1.00 86.81 78 THR A C 1
ATOM 628 O O . THR A 1 78 ? 13.138 -7.916 3.261 1.00 86.81 78 THR A O 1
ATOM 631 N N . GLN A 1 79 ? 13.704 -6.095 4.467 1.00 92.50 79 GLN A N 1
ATOM 632 C CA . GLN A 1 79 ? 12.416 -5.387 4.393 1.00 92.50 79 GLN A CA 1
ATOM 633 C C . GLN A 1 79 ? 12.626 -3.895 4.067 1.00 92.50 79 GLN A C 1
ATOM 635 O O . GLN A 1 79 ? 12.277 -3.020 4.866 1.00 92.50 79 GLN A O 1
ATOM 640 N N . PRO A 1 80 ? 13.217 -3.566 2.902 1.00 88.19 80 PRO A N 1
ATOM 641 C CA . PRO A 1 80 ? 13.537 -2.187 2.535 1.00 88.19 80 PRO A CA 1
ATOM 642 C C . PRO A 1 80 ? 12.327 -1.247 2.548 1.00 88.19 80 PRO A C 1
ATOM 644 O O . PRO A 1 80 ? 12.489 -0.047 2.779 1.00 88.19 80 PRO A O 1
ATOM 647 N N . ILE A 1 81 ? 11.122 -1.741 2.257 1.00 89.00 81 ILE A N 1
ATOM 648 C CA . ILE A 1 81 ? 9.937 -0.893 2.098 1.00 89.00 81 ILE A CA 1
ATOM 649 C C . ILE A 1 81 ? 9.368 -0.531 3.466 1.00 89.00 81 ILE A C 1
ATOM 651 O O . ILE A 1 81 ? 9.211 0.658 3.757 1.00 89.00 81 ILE A O 1
ATOM 655 N N . LEU A 1 82 ? 9.151 -1.523 4.332 1.00 90.44 82 LEU A N 1
ATOM 656 C CA . LEU A 1 82 ? 8.779 -1.287 5.722 1.00 90.44 82 LEU A CA 1
ATOM 657 C C . LEU A 1 82 ? 9.852 -0.482 6.441 1.00 90.44 82 LEU A C 1
ATOM 659 O O . LEU A 1 82 ? 9.505 0.501 7.079 1.00 90.44 82 LEU A O 1
ATOM 663 N N . TYR A 1 83 ? 11.137 -0.814 6.290 1.00 90.00 83 TYR A N 1
ATOM 664 C CA . TYR A 1 83 ? 12.236 -0.069 6.915 1.00 90.00 83 TYR A CA 1
ATOM 665 C C . TYR A 1 83 ? 12.189 1.425 6.574 1.00 90.00 83 TYR A C 1
ATOM 667 O O . TYR A 1 83 ? 12.363 2.279 7.447 1.00 90.00 83 TYR A O 1
ATOM 675 N N . ASN A 1 84 ? 11.919 1.762 5.311 1.00 86.81 84 ASN A N 1
ATOM 676 C CA . ASN A 1 84 ? 11.785 3.153 4.891 1.00 86.81 84 ASN A CA 1
ATOM 677 C C . ASN A 1 84 ? 10.527 3.813 5.469 1.00 86.81 84 ASN A C 1
ATOM 679 O O . ASN A 1 84 ? 10.633 4.906 6.020 1.00 86.81 84 ASN A O 1
ATOM 683 N N . LYS A 1 85 ? 9.360 3.158 5.401 1.00 85.56 85 LYS A N 1
ATOM 684 C CA . LYS A 1 85 ? 8.106 3.680 5.980 1.00 85.56 85 LYS A CA 1
ATOM 685 C C . LYS A 1 85 ? 8.246 3.961 7.473 1.00 85.56 85 LYS A C 1
ATOM 687 O O . LYS A 1 85 ? 7.809 4.989 7.981 1.00 85.56 85 LYS A O 1
ATOM 692 N N . LEU A 1 86 ? 8.901 3.038 8.156 1.00 88.44 86 LEU A N 1
ATOM 693 C CA . LEU A 1 86 ? 9.118 3.054 9.581 1.00 88.44 86 LEU A CA 1
ATOM 694 C C . LEU A 1 86 ? 10.149 4.128 9.981 1.00 88.44 86 LEU A C 1
ATOM 696 O O . LEU A 1 86 ? 9.826 5.006 10.782 1.00 88.44 86 LEU A O 1
ATOM 700 N N . TRP A 1 87 ? 11.370 4.121 9.423 1.00 84.44 87 TRP A N 1
ATOM 701 C CA . TRP A 1 87 ? 12.494 4.953 9.917 1.00 84.44 87 TRP A CA 1
ATOM 702 C C . TRP A 1 87 ? 12.778 6.227 9.123 1.00 84.44 87 TRP A C 1
ATOM 704 O O . TRP A 1 87 ? 13.501 7.103 9.617 1.00 84.44 87 TRP A O 1
ATOM 714 N N . HIS A 1 88 ? 12.220 6.355 7.921 1.00 74.62 88 HIS A N 1
ATOM 715 C CA . HIS A 1 88 ? 12.488 7.463 6.999 1.00 74.62 88 HIS A CA 1
ATOM 716 C C . HIS A 1 88 ? 11.243 8.310 6.690 1.00 74.62 88 HIS A C 1
ATOM 718 O O . HIS A 1 88 ? 11.239 9.048 5.709 1.00 74.62 88 HIS A O 1
ATOM 724 N N . GLY A 1 89 ? 10.221 8.265 7.555 1.00 58.97 89 GLY A N 1
ATOM 725 C CA . GLY A 1 89 ? 9.132 9.247 7.547 1.00 58.97 89 GLY A CA 1
ATOM 726 C C . GLY A 1 89 ? 9.640 10.686 7.728 1.00 58.97 89 GLY A C 1
ATOM 727 O O . GLY A 1 89 ? 10.704 10.917 8.316 1.00 58.97 89 GLY A O 1
ATOM 728 N N . HIS A 1 90 ? 8.891 11.657 7.203 1.00 50.94 90 HIS A N 1
ATOM 729 C CA . HIS A 1 90 ? 9.181 13.081 7.369 1.00 50.94 90 HIS A CA 1
ATOM 730 C C . HIS A 1 90 ? 8.669 13.565 8.741 1.00 50.94 90 HIS A C 1
ATOM 732 O O . HIS A 1 90 ? 7.516 13.342 9.071 1.00 50.94 90 HIS A O 1
ATOM 738 N N . GLY A 1 91 ? 9.504 14.244 9.539 1.00 58.75 91 GLY A N 1
ATOM 739 C CA . GLY A 1 91 ? 9.070 14.877 10.800 1.00 58.75 91 GLY A CA 1
ATOM 740 C C . GLY A 1 91 ? 8.864 13.924 11.991 1.00 58.75 91 GLY A C 1
ATOM 741 O O . GLY A 1 91 ? 9.633 12.975 12.170 1.00 58.75 91 GLY A O 1
ATOM 742 N N . ASP A 1 92 ? 7.849 14.215 12.817 1.00 56.25 92 ASP A N 1
ATOM 743 C CA . ASP A 1 92 ? 7.509 13.516 14.075 1.00 56.25 92 ASP A CA 1
ATOM 744 C C . ASP A 1 92 ? 6.864 12.124 13.863 1.00 56.25 92 ASP A C 1
ATOM 746 O O . ASP A 1 92 ? 6.685 11.352 14.809 1.00 56.25 92 ASP A O 1
ATOM 750 N N . ASP A 1 93 ? 6.586 11.748 12.611 1.00 63.38 93 ASP A N 1
ATOM 751 C CA . ASP A 1 93 ? 5.808 10.558 12.235 1.00 63.38 93 ASP A CA 1
ATOM 752 C C . ASP A 1 93 ? 6.518 9.220 12.506 1.00 63.38 93 ASP A C 1
ATOM 754 O O . ASP A 1 93 ? 5.895 8.159 12.482 1.00 63.38 93 ASP A O 1
ATOM 758 N N . LYS A 1 94 ? 7.825 9.227 12.799 1.00 69.31 94 LYS A N 1
ATOM 759 C CA . LYS A 1 94 ? 8.609 7.988 12.973 1.00 69.31 94 LYS A CA 1
ATOM 760 C C . LYS A 1 94 ? 8.097 7.122 14.117 1.00 69.31 94 LYS A C 1
ATOM 762 O O . LYS A 1 94 ? 7.962 5.914 13.954 1.00 69.31 94 LYS A O 1
ATOM 767 N N . ALA A 1 95 ? 7.814 7.730 15.269 1.00 79.56 95 ALA A N 1
ATOM 768 C CA . ALA A 1 95 ? 7.267 6.997 16.406 1.00 79.56 95 ALA A CA 1
ATOM 769 C C . ALA A 1 95 ? 5.835 6.526 16.110 1.00 79.56 95 ALA A C 1
ATOM 771 O O . ALA A 1 95 ? 5.501 5.384 16.412 1.00 79.56 95 ALA A O 1
ATOM 772 N N . SER A 1 96 ? 5.020 7.358 15.449 1.00 84.38 96 SER A N 1
ATOM 773 C CA . SER A 1 96 ? 3.656 6.990 15.044 1.00 84.38 96 SER A CA 1
ATOM 774 C C . SER A 1 96 ? 3.650 5.748 14.151 1.00 84.38 96 SER A C 1
ATOM 776 O O . SER A 1 96 ? 2.952 4.780 14.440 1.00 84.38 96 SER A O 1
ATOM 778 N N . ASN A 1 97 ? 4.529 5.704 13.147 1.00 87.12 97 ASN A N 1
ATOM 779 C CA . ASN A 1 97 ? 4.632 4.577 12.220 1.00 87.12 97 ASN A CA 1
ATOM 780 C C . ASN A 1 97 ? 5.069 3.278 12.923 1.00 87.12 97 ASN A C 1
ATOM 782 O O . ASN A 1 97 ? 4.603 2.196 12.564 1.00 87.12 97 ASN A O 1
ATOM 786 N N . GLN A 1 98 ? 5.930 3.364 13.950 1.00 89.94 98 GLN A N 1
ATOM 787 C CA . GLN A 1 98 ? 6.291 2.216 14.803 1.00 89.94 98 GLN A CA 1
ATOM 788 C C . GLN A 1 98 ? 5.083 1.662 15.540 1.00 89.94 98 GLN A C 1
ATOM 790 O O . GLN A 1 98 ? 4.857 0.451 15.540 1.00 89.94 98 GLN A O 1
ATOM 795 N N . PHE A 1 99 ? 4.325 2.553 16.178 1.00 89.19 99 PHE A N 1
ATOM 796 C CA . PHE A 1 99 ? 3.148 2.175 16.944 1.00 89.19 99 PHE A CA 1
ATOM 797 C C . PHE A 1 99 ? 2.062 1.596 16.048 1.00 89.19 99 PHE A C 1
ATOM 799 O O . PHE A 1 99 ? 1.493 0.566 16.397 1.00 89.19 99 PHE A O 1
ATOM 806 N N . GLU A 1 100 ? 1.812 2.188 14.881 1.00 89.38 100 GLU A N 1
ATOM 807 C CA . GLU A 1 100 ? 0.879 1.637 13.898 1.00 89.38 100 GLU A CA 1
ATOM 808 C C . GLU A 1 100 ? 1.307 0.248 13.432 1.00 89.38 100 GLU A C 1
ATOM 810 O O . GLU A 1 100 ? 0.484 -0.661 13.383 1.00 89.38 100 GLU A O 1
ATOM 815 N N . PHE A 1 101 ? 2.593 0.033 13.159 1.00 91.88 101 PHE A N 1
ATOM 816 C CA .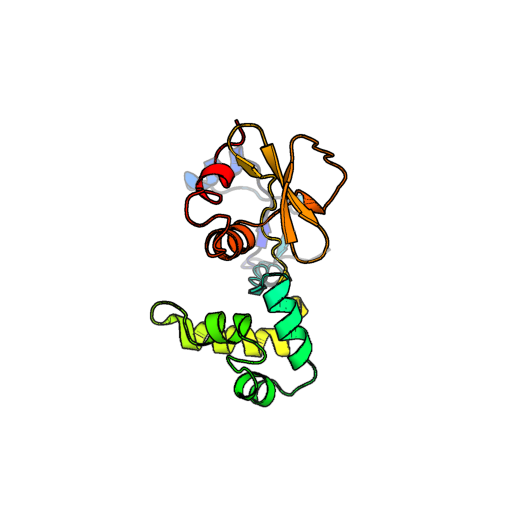 PHE A 1 101 ? 3.085 -1.286 12.773 1.00 91.88 101 PHE A CA 1
ATOM 817 C C . PHE A 1 101 ? 2.896 -2.335 13.875 1.00 91.88 101 PHE A C 1
ATOM 819 O O . PHE A 1 101 ? 2.397 -3.422 13.593 1.00 91.88 101 PHE A O 1
ATOM 826 N N . ILE A 1 102 ? 3.228 -2.013 15.131 1.00 91.88 102 ILE A N 1
ATOM 827 C CA . ILE A 1 102 ? 2.967 -2.900 16.279 1.00 91.88 102 ILE A CA 1
ATOM 828 C C . ILE A 1 102 ? 1.464 -3.178 16.401 1.00 91.88 102 ILE A C 1
ATOM 830 O O . ILE A 1 102 ? 1.061 -4.334 16.504 1.00 91.88 102 ILE A O 1
ATOM 834 N N . LYS A 1 103 ? 0.633 -2.134 16.335 1.00 90.06 103 LYS A N 1
ATOM 835 C CA . LYS A 1 103 ? -0.826 -2.244 16.424 1.00 90.06 103 LYS A CA 1
ATOM 836 C C . LYS A 1 103 ? -1.388 -3.140 15.319 1.00 90.06 103 LYS A C 1
ATOM 838 O O . LYS A 1 103 ? -2.258 -3.956 15.588 1.00 90.06 103 LYS A O 1
ATOM 843 N N . ALA A 1 104 ? -0.876 -3.021 14.096 1.00 91.38 104 ALA A N 1
ATOM 844 C CA . ALA A 1 104 ? -1.264 -3.861 12.967 1.00 91.38 104 ALA A CA 1
ATOM 845 C C . ALA A 1 104 ? -0.866 -5.333 13.158 1.00 91.38 104 ALA A C 1
ATOM 847 O O . ALA A 1 104 ? -1.566 -6.211 12.661 1.00 91.38 104 ALA A O 1
ATOM 848 N N . LEU A 1 105 ? 0.243 -5.623 13.854 1.00 91.00 105 LEU A N 1
ATOM 849 C CA . LEU A 1 105 ? 0.646 -7.003 14.167 1.00 91.00 105 LEU A CA 1
ATOM 850 C C . LEU A 1 105 ? -0.307 -7.661 15.165 1.00 91.00 105 LEU A C 1
ATOM 852 O O . LEU A 1 105 ? -0.584 -8.852 15.050 1.00 91.00 105 LEU A O 1
ATOM 856 N N . GLU A 1 106 ? -0.815 -6.890 16.124 1.00 89.50 106 GLU A N 1
ATOM 857 C CA . GLU A 1 106 ? -1.797 -7.364 17.106 1.00 89.50 106 GLU A CA 1
ATOM 858 C C . GLU A 1 106 ? -3.218 -7.419 16.530 1.00 89.50 106 GLU A C 1
ATOM 860 O O . GLU A 1 106 ? -4.006 -8.280 16.916 1.00 89.50 106 GLU A O 1
ATOM 865 N N . HIS A 1 107 ? -3.516 -6.538 15.571 1.00 90.06 107 HIS A N 1
ATOM 866 C CA . HIS A 1 107 ? -4.826 -6.376 14.946 1.00 90.06 107 HIS A CA 1
ATOM 867 C C . HIS A 1 107 ? -4.724 -6.294 13.409 1.00 90.06 107 HIS A C 1
ATOM 869 O O . HIS A 1 107 ? -4.866 -5.207 12.829 1.00 90.06 107 HIS A O 1
ATOM 875 N N . PRO A 1 108 ? -4.479 -7.421 12.708 1.00 88.19 108 PRO A N 1
ATOM 876 C CA . PRO A 1 108 ? -4.321 -7.437 11.251 1.00 88.19 108 PRO A CA 1
ATOM 877 C C . PRO A 1 108 ? -5.560 -6.959 10.481 1.00 88.19 108 PRO A C 1
ATOM 879 O O . PRO A 1 108 ? -5.439 -6.497 9.346 1.00 88.19 108 PRO A O 1
ATOM 882 N N . GLU A 1 109 ? -6.748 -7.035 11.085 1.00 87.12 109 GLU A N 1
ATOM 883 C CA . GLU A 1 109 ? -8.016 -6.530 10.544 1.00 87.12 109 GLU A CA 1
ATOM 884 C C . GLU A 1 109 ? -8.022 -5.013 10.304 1.00 87.12 109 GLU A C 1
ATOM 886 O O . GLU A 1 109 ? -8.838 -4.507 9.528 1.00 87.12 109 GLU A O 1
ATOM 891 N N . LEU A 1 110 ? -7.097 -4.287 10.938 1.00 90.00 110 LEU A N 1
ATOM 892 C CA . LEU A 1 110 ? -6.918 -2.851 10.746 1.00 90.00 110 LEU A CA 1
ATOM 893 C C . LEU A 1 110 ? -6.162 -2.517 9.470 1.00 90.00 110 LEU A C 1
ATOM 895 O O . LEU A 1 110 ? -6.108 -1.348 9.101 1.00 90.00 110 LEU A O 1
ATOM 899 N N . ILE A 1 111 ? -5.561 -3.497 8.799 1.00 90.62 111 ILE A N 1
ATOM 900 C CA . ILE A 1 111 ? -4.778 -3.244 7.597 1.00 90.62 111 ILE A CA 1
ATOM 901 C C . ILE A 1 111 ? -5.709 -3.076 6.397 1.00 90.62 111 ILE A C 1
ATOM 903 O O . ILE A 1 111 ? -6.543 -3.930 6.090 1.00 90.62 111 ILE A O 1
ATOM 907 N N . GLU A 1 112 ? -5.515 -1.985 5.666 1.00 92.00 112 GLU A N 1
ATOM 908 C CA . GLU A 1 112 ? -6.088 -1.779 4.340 1.00 92.00 112 GLU A CA 1
ATOM 909 C C . GLU A 1 112 ? -4.976 -1.877 3.300 1.00 92.00 112 GLU A C 1
ATOM 911 O O . GLU A 1 112 ? -4.030 -1.090 3.320 1.00 92.00 112 GLU A O 1
ATOM 916 N N . VAL A 1 113 ? -5.080 -2.840 2.382 1.00 90.44 113 VAL A N 1
ATOM 917 C CA . VAL A 1 113 ? -4.134 -2.938 1.268 1.00 90.44 113 VAL A CA 1
ATOM 918 C C . VAL A 1 113 ? -4.584 -1.995 0.159 1.00 90.44 113 VAL A C 1
ATOM 920 O O . VAL A 1 113 ? -5.607 -2.218 -0.484 1.00 90.44 113 VAL A O 1
ATOM 923 N N . VAL A 1 114 ? -3.804 -0.943 -0.063 1.00 87.56 114 VAL A N 1
ATOM 924 C CA . VAL A 1 114 ? -3.998 0.018 -1.144 1.00 87.56 114 VAL A CA 1
ATOM 925 C C . VAL A 1 114 ? -3.233 -0.476 -2.368 1.00 87.56 114 VAL A C 1
ATOM 927 O O . VAL A 1 114 ? -2.024 -0.725 -2.316 1.00 87.56 114 VAL A O 1
ATOM 930 N N . HIS A 1 115 ? -3.944 -0.630 -3.478 1.00 81.25 115 HIS A N 1
ATOM 931 C CA . HIS A 1 115 ? -3.344 -0.961 -4.763 1.00 81.25 115 HIS A CA 1
ATOM 932 C C . HIS A 1 115 ? -2.861 0.327 -5.438 1.00 81.25 115 HIS A C 1
ATOM 934 O O . HIS A 1 115 ? -3.598 1.306 -5.496 1.00 81.25 115 HIS A O 1
ATOM 940 N N . GLU A 1 116 ? -1.610 0.343 -5.904 1.00 76.69 116 GLU A N 1
ATOM 941 C CA . GLU A 1 116 ? -1.095 1.465 -6.695 1.00 76.69 116 GLU A CA 1
ATOM 942 C C . GLU A 1 116 ? -1.814 1.510 -8.051 1.00 76.69 116 GLU A C 1
ATOM 944 O O . GLU A 1 116 ? -2.045 0.467 -8.668 1.00 76.69 116 GLU A O 1
ATOM 949 N N . ASP A 1 117 ? -2.118 2.717 -8.532 1.00 79.81 117 ASP A N 1
ATOM 950 C CA . ASP A 1 117 ? -2.652 2.903 -9.878 1.00 79.81 117 ASP A CA 1
ATOM 951 C C . ASP A 1 117 ? -1.636 2.410 -10.911 1.00 79.81 117 ASP A C 1
ATOM 953 O O . ASP A 1 117 ? -0.515 2.926 -11.024 1.00 79.81 117 ASP A O 1
ATOM 957 N N . VAL A 1 118 ? -2.049 1.411 -11.685 1.00 83.44 118 VAL A N 1
ATOM 958 C CA . VAL A 1 118 ? -1.287 0.909 -12.822 1.00 83.44 118 VAL A CA 1
ATOM 959 C C . VAL A 1 118 ? -1.787 1.560 -14.101 1.00 83.44 118 VAL A C 1
ATOM 961 O O . VAL A 1 118 ? -2.990 1.633 -14.356 1.00 83.44 118 VAL A O 1
ATOM 964 N N . LYS A 1 119 ? -0.859 2.028 -14.931 1.00 84.25 119 LYS A N 1
ATOM 965 C CA . LYS A 1 119 ? -1.171 2.604 -16.240 1.00 84.25 119 LYS A CA 1
ATOM 966 C C . LYS A 1 119 ? -0.256 2.036 -17.307 1.00 84.25 119 LYS A C 1
ATOM 968 O O . LYS A 1 119 ? 0.844 1.560 -17.028 1.00 84.25 119 LYS A O 1
ATOM 973 N N . THR A 1 120 ? -0.721 2.117 -18.543 1.00 88.62 120 THR A N 1
ATOM 974 C CA . THR A 1 120 ? 0.110 1.882 -19.719 1.00 88.62 120 THR A CA 1
ATOM 975 C C . THR A 1 120 ? 0.954 3.111 -20.001 1.00 88.62 120 THR A C 1
ATOM 977 O O . THR A 1 120 ? 0.449 4.225 -19.893 1.00 88.62 120 THR A O 1
ATOM 980 N N . VAL A 1 121 ? 2.205 2.919 -20.414 1.00 89.88 121 VAL A N 1
ATOM 981 C CA . VAL A 1 121 ? 3.105 4.027 -20.760 1.00 89.88 121 VAL A CA 1
ATOM 982 C C . VAL A 1 121 ? 3.375 4.029 -22.250 1.00 89.88 121 VAL A C 1
ATOM 984 O O . VAL A 1 121 ? 3.792 3.008 -22.801 1.00 89.88 121 VAL A O 1
ATOM 987 N N . LYS A 1 122 ? 3.148 5.178 -22.891 1.00 87.81 122 LYS A N 1
ATOM 988 C CA . LYS A 1 122 ? 3.354 5.369 -24.327 1.00 87.81 122 LYS A CA 1
ATOM 989 C C . LYS A 1 122 ? 4.379 6.467 -24.579 1.00 87.81 122 LYS A C 1
ATOM 991 O O . LYS A 1 122 ? 4.181 7.613 -24.200 1.00 87.81 122 LYS A O 1
ATOM 996 N N . VAL A 1 123 ? 5.459 6.124 -25.271 1.00 86.38 123 VAL A N 1
ATOM 997 C CA . VAL A 1 123 ? 6.546 7.040 -25.632 1.00 86.38 123 VAL A CA 1
ATOM 998 C C . VAL A 1 123 ? 6.698 7.045 -27.142 1.00 86.38 123 VAL A C 1
ATOM 1000 O O . VAL A 1 123 ? 6.932 6.001 -27.744 1.00 86.38 123 VAL A O 1
ATOM 1003 N N . ALA A 1 124 ? 6.574 8.222 -27.761 1.00 85.12 124 ALA A N 1
ATOM 1004 C CA . ALA A 1 124 ? 6.756 8.401 -29.206 1.00 85.12 124 ALA A CA 1
ATOM 1005 C C . ALA A 1 124 ? 5.961 7.389 -30.066 1.00 85.12 124 ALA A C 1
ATOM 1007 O O . ALA A 1 124 ? 6.437 6.917 -31.095 1.00 85.12 124 ALA A O 1
ATOM 1008 N N . GLY A 1 125 ? 4.749 7.027 -29.631 1.00 83.12 125 GLY A N 1
ATOM 1009 C CA . GLY A 1 125 ? 3.892 6.070 -30.338 1.00 83.12 125 GLY A CA 1
ATOM 1010 C C . GLY A 1 125 ? 4.091 4.597 -29.963 1.00 83.12 125 GLY A C 1
ATOM 1011 O O . GLY A 1 125 ? 3.282 3.778 -30.389 1.00 83.12 125 GLY A O 1
ATOM 1012 N N . LEU A 1 126 ? 5.095 4.263 -29.148 1.00 89.31 126 LEU A N 1
ATOM 1013 C CA . LEU A 1 126 ? 5.409 2.902 -28.708 1.00 89.31 126 LEU A CA 1
ATOM 1014 C C . LEU A 1 126 ? 5.023 2.688 -27.243 1.00 89.31 126 LEU A C 1
ATOM 1016 O O . LEU A 1 126 ? 5.166 3.590 -26.422 1.00 89.31 126 LEU A O 1
ATOM 1020 N N . TYR A 1 127 ? 4.579 1.486 -26.906 1.00 90.50 127 TYR A N 1
ATOM 1021 C CA . TYR A 1 127 ? 4.193 1.096 -25.556 1.00 90.50 127 TYR A CA 1
ATOM 1022 C C . TYR A 1 127 ? 5.366 0.468 -24.812 1.00 90.50 127 TYR A C 1
ATOM 1024 O O . TYR A 1 127 ? 6.094 -0.361 -25.364 1.00 90.50 127 TYR A O 1
ATOM 1032 N N . LEU A 1 128 ? 5.537 0.841 -23.546 1.00 92.06 128 LEU A N 1
ATOM 1033 C CA . LEU A 1 128 ? 6.448 0.145 -22.647 1.00 92.06 128 LEU A CA 1
ATOM 1034 C C . LEU A 1 128 ? 5.896 -1.253 -22.363 1.00 92.06 128 LEU A C 1
ATOM 1036 O O . LEU A 1 128 ? 4.727 -1.410 -22.028 1.00 92.06 128 LEU A O 1
ATOM 1040 N N . TRP A 1 129 ? 6.746 -2.264 -22.491 1.00 93.06 129 TRP A N 1
ATOM 1041 C CA . TRP A 1 129 ? 6.392 -3.661 -22.295 1.00 93.06 129 TRP A CA 1
ATOM 1042 C C . TRP A 1 129 ? 7.464 -4.382 -21.487 1.00 93.06 129 TRP A C 1
ATOM 1044 O O . TRP A 1 129 ? 8.659 -4.291 -21.788 1.00 93.06 129 TRP A O 1
ATOM 1054 N N . LYS A 1 130 ? 7.034 -5.126 -20.470 1.00 92.31 130 LYS A N 1
ATOM 1055 C CA . LYS A 1 130 ? 7.889 -6.012 -19.684 1.00 92.31 130 LYS A CA 1
ATOM 1056 C C . LYS A 1 130 ? 7.942 -7.390 -20.336 1.00 92.31 130 LYS A C 1
ATOM 1058 O O . LYS A 1 130 ? 6.947 -8.101 -20.402 1.00 92.31 130 LYS A O 1
ATOM 1063 N N . TYR A 1 131 ? 9.117 -7.812 -20.782 1.00 86.31 131 TYR A N 1
ATOM 1064 C CA . TYR A 1 131 ? 9.314 -9.158 -21.305 1.00 86.31 131 TYR A CA 1
ATOM 1065 C C . TYR A 1 131 ? 10.373 -9.892 -20.501 1.00 86.31 131 TYR A C 1
ATOM 1067 O O . TYR A 1 131 ? 11.563 -9.583 -20.575 1.00 86.31 131 TYR A O 1
ATOM 1075 N N . LYS A 1 132 ? 9.935 -10.910 -19.753 1.00 84.25 132 LYS A N 1
ATOM 1076 C CA . LYS A 1 132 ? 10.783 -11.648 -18.811 1.00 84.25 132 LYS A CA 1
ATOM 1077 C C . LYS A 1 132 ? 11.418 -10.674 -17.805 1.00 84.25 132 LYS A C 1
ATOM 1079 O O . LYS A 1 132 ? 10.710 -10.117 -16.974 1.00 84.25 132 LYS A O 1
ATOM 1084 N N . ASN A 1 133 ? 12.724 -10.443 -17.919 1.00 82.12 133 ASN A N 1
ATOM 1085 C CA . ASN A 1 133 ? 13.502 -9.568 -17.040 1.00 82.12 133 ASN A CA 1
ATOM 1086 C C . ASN A 1 133 ? 13.969 -8.284 -17.747 1.00 82.12 133 ASN A C 1
ATOM 1088 O O . ASN A 1 133 ? 14.844 -7.590 -17.239 1.00 82.12 133 ASN A O 1
ATOM 1092 N N . GLU A 1 134 ? 13.418 -7.980 -18.923 1.00 87.62 134 GLU A N 1
ATOM 1093 C CA . GLU A 1 134 ? 13.760 -6.805 -19.721 1.00 87.62 134 GLU A CA 1
ATOM 1094 C C . GLU A 1 134 ? 12.532 -5.926 -19.955 1.00 87.62 134 GLU A C 1
ATOM 1096 O O . GLU A 1 134 ? 11.389 -6.383 -19.916 1.00 87.62 134 GLU A O 1
ATOM 1101 N N . TYR A 1 135 ? 12.790 -4.661 -20.265 1.00 92.75 135 TYR A N 1
ATOM 1102 C CA . TYR A 1 135 ? 11.781 -3.676 -20.633 1.00 92.75 135 TYR A CA 1
ATOM 1103 C C . TYR A 1 135 ? 12.069 -3.187 -22.049 1.00 92.75 135 TYR A C 1
ATOM 1105 O O . TYR A 1 135 ? 13.224 -2.899 -22.373 1.00 92.75 135 TYR A O 1
ATOM 1113 N N . LYS A 1 136 ? 11.045 -3.113 -22.898 1.00 91.38 136 LYS A N 1
ATOM 1114 C CA . LYS A 1 136 ? 11.169 -2.735 -24.314 1.00 91.38 136 LYS A CA 1
ATOM 1115 C C . LYS A 1 136 ? 10.056 -1.777 -24.707 1.00 91.38 136 LYS A C 1
ATOM 1117 O O . LYS A 1 136 ? 8.983 -1.812 -24.119 1.00 91.38 136 LYS A O 1
ATOM 1122 N N . LEU A 1 137 ? 10.317 -0.951 -25.715 1.00 91.31 137 LEU A N 1
ATOM 1123 C CA . LEU A 1 137 ? 9.283 -0.188 -26.406 1.00 91.31 137 LEU A CA 1
ATOM 1124 C C . LEU A 1 137 ? 8.823 -0.993 -27.621 1.00 91.31 137 LEU A C 1
ATOM 1126 O O . LEU A 1 137 ? 9.648 -1.391 -28.445 1.00 91.31 137 LEU A O 1
ATOM 1130 N N . VAL A 1 138 ? 7.525 -1.253 -27.717 1.00 91.06 138 VAL A N 1
ATOM 1131 C CA . VAL A 1 138 ? 6.918 -2.050 -28.790 1.00 91.06 138 VAL A CA 1
ATOM 1132 C C . VAL A 1 138 ? 5.747 -1.304 -29.418 1.00 91.06 138 VAL A C 1
ATOM 1134 O O . VAL A 1 138 ? 5.104 -0.484 -28.773 1.00 91.06 138 VAL A O 1
ATOM 1137 N N . ALA A 1 139 ? 5.485 -1.555 -30.699 1.00 88.88 139 ALA A N 1
ATOM 1138 C CA . ALA A 1 139 ? 4.359 -0.931 -31.396 1.00 88.88 139 ALA A CA 1
ATOM 1139 C C . ALA A 1 139 ? 3.019 -1.599 -31.049 1.00 88.88 139 ALA A C 1
ATOM 1141 O O . ALA A 1 139 ? 1.982 -0.938 -31.047 1.00 88.88 139 ALA A O 1
ATOM 1142 N N . ASP A 1 140 ? 3.054 -2.896 -30.742 1.00 86.50 140 ASP A N 1
ATOM 1143 C CA . ASP A 1 140 ? 1.865 -3.672 -30.418 1.00 86.50 140 ASP A CA 1
ATOM 1144 C C . ASP A 1 140 ? 1.397 -3.388 -28.990 1.00 86.50 140 ASP A C 1
ATOM 1146 O O . ASP A 1 140 ? 2.199 -3.247 -28.069 1.00 86.50 140 ASP A O 1
ATOM 1150 N N . PHE A 1 141 ? 0.080 -3.337 -28.803 1.00 84.94 141 PHE A N 1
ATOM 1151 C CA . PHE A 1 141 ? -0.553 -3.169 -27.502 1.00 84.94 141 PHE A CA 1
ATOM 1152 C C . PHE A 1 141 ? -1.723 -4.142 -27.367 1.00 84.94 141 PHE A C 1
ATOM 1154 O O . PHE A 1 141 ? -2.600 -4.190 -28.230 1.00 84.94 141 PHE A O 1
ATOM 1161 N N . ASP A 1 142 ? -1.747 -4.904 -26.273 1.00 84.44 142 ASP A N 1
ATOM 1162 C CA . ASP A 1 142 ? -2.899 -5.719 -25.879 1.00 84.44 142 ASP A CA 1
ATOM 1163 C C . ASP A 1 142 ? -3.286 -5.353 -24.447 1.00 84.44 142 ASP A C 1
ATOM 1165 O O . ASP A 1 142 ? -2.550 -5.638 -23.503 1.00 84.44 142 ASP A O 1
ATOM 1169 N N . MET A 1 143 ? -4.470 -4.762 -24.288 1.00 81.88 143 MET A N 1
ATOM 1170 C CA . MET A 1 143 ? -5.022 -4.368 -22.989 1.00 81.88 143 MET A CA 1
ATOM 1171 C C . MET A 1 143 ? -5.261 -5.547 -22.030 1.00 81.88 143 MET A C 1
ATOM 1173 O O . MET A 1 143 ? -5.497 -5.349 -20.845 1.00 81.88 143 MET A O 1
ATOM 1177 N N . ARG A 1 144 ? -5.234 -6.790 -22.519 1.00 83.56 144 ARG A N 1
ATOM 1178 C CA . ARG A 1 144 ? -5.362 -7.993 -21.679 1.00 83.56 144 ARG A CA 1
ATOM 1179 C C . ARG A 1 144 ? -4.014 -8.502 -21.179 1.00 83.56 144 ARG A C 1
ATOM 1181 O O . ARG A 1 144 ? -3.979 -9.425 -20.371 1.00 83.56 144 ARG A O 1
ATOM 1188 N N . ASN A 1 145 ? -2.910 -7.951 -21.678 1.00 84.69 145 ASN A N 1
ATOM 1189 C CA . ASN A 1 145 ? -1.572 -8.376 -21.308 1.00 84.69 145 ASN A CA 1
ATOM 1190 C C . ASN A 1 145 ? -1.041 -7.491 -20.173 1.00 84.69 145 ASN A C 1
ATOM 1192 O O . ASN A 1 145 ? -0.691 -6.329 -20.370 1.00 84.69 145 ASN A O 1
ATOM 1196 N N . GLU A 1 146 ? -0.949 -8.076 -18.980 1.00 85.19 146 GLU A N 1
ATOM 1197 C CA . GLU A 1 146 ? -0.492 -7.420 -17.746 1.00 85.19 146 GLU A CA 1
ATOM 1198 C C . GLU A 1 146 ? 0.909 -6.796 -17.854 1.00 85.19 146 GLU A C 1
ATOM 1200 O O . GLU A 1 146 ? 1.228 -5.847 -17.146 1.00 85.19 146 GLU A O 1
ATOM 1205 N N . ASN A 1 147 ? 1.729 -7.254 -18.801 1.00 89.56 147 ASN A N 1
ATOM 1206 C CA . ASN A 1 147 ? 3.079 -6.741 -19.016 1.00 89.56 147 ASN A CA 1
ATOM 1207 C C . ASN A 1 147 ? 3.145 -5.302 -19.566 1.00 89.56 147 ASN A C 1
ATOM 1209 O O . ASN A 1 147 ? 4.250 -4.777 -19.721 1.00 89.56 147 ASN A O 1
ATOM 1213 N N . TYR A 1 148 ? 2.008 -4.692 -19.915 1.00 89.00 148 TYR A N 1
ATOM 1214 C CA . TYR A 1 148 ? 1.918 -3.285 -20.326 1.00 89.00 148 TYR A CA 1
ATOM 1215 C C . TYR A 1 148 ? 1.560 -2.332 -19.180 1.00 89.00 148 TYR A C 1
ATOM 1217 O O . TYR A 1 148 ? 1.535 -1.122 -19.394 1.00 89.00 148 TYR A O 1
ATOM 1225 N N . TYR A 1 149 ? 1.259 -2.848 -17.989 1.00 88.31 149 TYR A N 1
ATOM 1226 C CA . TYR A 1 149 ? 0.744 -2.063 -16.873 1.00 88.31 149 TYR A CA 1
ATOM 1227 C C . TYR A 1 149 ? 1.833 -1.851 -15.828 1.00 88.31 149 TYR A C 1
ATOM 1229 O O . TYR A 1 149 ? 2.400 -2.812 -15.313 1.00 88.31 149 TYR A O 1
ATOM 1237 N N . PHE A 1 150 ? 2.113 -0.586 -15.521 1.00 88.75 150 PHE A N 1
ATOM 1238 C CA . PHE A 1 150 ? 3.181 -0.193 -14.607 1.00 88.75 150 PHE A CA 1
ATOM 1239 C C . PHE A 1 150 ? 2.672 0.801 -13.578 1.00 88.75 150 PHE A C 1
ATOM 1241 O O . PHE A 1 150 ? 1.882 1.698 -13.897 1.00 88.75 150 PHE A O 1
ATOM 1248 N N . THR A 1 151 ? 3.171 0.693 -12.354 1.00 86.38 151 THR A N 1
ATOM 1249 C CA . THR A 1 151 ? 2.966 1.736 -11.349 1.00 86.38 151 THR A CA 1
ATOM 1250 C C . THR A 1 151 ? 3.959 2.883 -11.540 1.00 86.38 151 THR A C 1
ATOM 1252 O O . THR A 1 151 ? 5.058 2.705 -12.078 1.00 86.38 151 THR A O 1
ATOM 1255 N N . LYS A 1 152 ? 3.635 4.082 -11.030 1.00 84.44 152 LYS A N 1
ATOM 1256 C CA . LYS A 1 152 ? 4.568 5.232 -11.057 1.00 84.44 152 LYS A CA 1
ATOM 1257 C C . LYS A 1 152 ? 5.920 4.886 -10.423 1.00 84.44 152 LYS A C 1
ATOM 1259 O O . LYS A 1 152 ? 6.965 5.377 -10.852 1.00 84.44 152 LYS A O 1
ATOM 1264 N N . ARG A 1 153 ? 5.913 4.044 -9.387 1.00 82.62 153 ARG A N 1
ATOM 1265 C CA . ARG A 1 153 ? 7.122 3.609 -8.683 1.00 82.62 153 ARG A CA 1
ATOM 1266 C C . ARG A 1 153 ? 7.977 2.683 -9.543 1.00 82.62 153 ARG A C 1
ATOM 1268 O O . ARG A 1 153 ? 9.199 2.833 -9.536 1.00 82.62 153 ARG A O 1
ATOM 1275 N N . GLU A 1 154 ? 7.368 1.749 -10.269 1.00 86.38 154 GLU A N 1
ATOM 1276 C CA . GLU A 1 154 ? 8.088 0.906 -11.228 1.00 86.38 154 GLU A CA 1
ATOM 1277 C C . GLU A 1 154 ? 8.737 1.757 -12.316 1.00 86.38 154 GLU A C 1
ATOM 1279 O O . GLU A 1 154 ? 9.928 1.602 -12.574 1.00 86.38 154 GLU A O 1
ATOM 1284 N N . LEU A 1 155 ? 8.008 2.729 -12.868 1.00 88.50 155 LEU A N 1
ATOM 1285 C CA . LEU A 1 155 ? 8.522 3.618 -13.912 1.00 88.50 155 LEU A CA 1
ATOM 1286 C C . LEU A 1 155 ? 9.729 4.433 -13.459 1.00 88.50 155 LEU A C 1
ATOM 1288 O O . LEU A 1 155 ? 10.691 4.537 -14.213 1.00 88.50 155 LEU A O 1
ATOM 1292 N N . LYS A 1 156 ? 9.734 4.935 -12.218 1.00 86.50 156 LYS A N 1
ATOM 1293 C CA . LYS A 1 156 ? 10.913 5.611 -11.648 1.00 86.50 156 LYS A CA 1
ATOM 1294 C C . LYS A 1 156 ? 12.151 4.711 -11.667 1.00 86.50 156 LYS A C 1
ATOM 1296 O O . LYS A 1 156 ? 13.202 5.158 -12.103 1.00 86.50 156 LYS A O 1
ATOM 1301 N N . LYS A 1 157 ? 12.012 3.440 -11.269 1.00 86.81 157 LYS A N 1
ATOM 1302 C CA . LYS A 1 157 ? 13.119 2.466 -11.311 1.00 86.81 157 LYS A CA 1
ATOM 1303 C C . LYS A 1 157 ? 13.542 2.138 -12.744 1.00 86.81 157 LYS A C 1
ATOM 1305 O O . LYS A 1 157 ? 14.723 1.966 -13.013 1.00 86.81 157 LYS A O 1
ATOM 1310 N N . ILE A 1 158 ? 12.587 2.032 -13.669 1.00 89.81 158 ILE A N 1
ATOM 1311 C CA . ILE A 1 158 ? 12.868 1.745 -15.083 1.00 89.81 158 ILE A CA 1
ATOM 1312 C C . ILE A 1 158 ? 13.606 2.927 -15.733 1.00 89.81 158 ILE A C 1
ATOM 1314 O O . ILE A 1 158 ? 14.512 2.702 -16.532 1.00 89.81 158 ILE A O 1
ATOM 1318 N N . ASN A 1 159 ? 13.287 4.168 -15.352 1.00 87.44 159 ASN A N 1
ATOM 1319 C CA . ASN A 1 159 ? 13.947 5.378 -15.855 1.00 87.44 159 ASN A CA 1
ATOM 1320 C C . ASN A 1 159 ? 15.431 5.482 -15.469 1.00 87.44 159 ASN A C 1
ATOM 1322 O O . ASN A 1 159 ? 16.192 6.178 -16.134 1.00 87.44 159 ASN A O 1
ATOM 1326 N N . GLU A 1 160 ? 15.851 4.788 -14.407 1.00 86.69 160 GLU A N 1
ATOM 1327 C CA . GLU A 1 160 ? 17.256 4.701 -13.988 1.00 86.69 160 GLU A CA 1
ATOM 1328 C C . GLU A 1 160 ? 18.075 3.740 -14.871 1.00 86.69 160 GLU A C 1
ATOM 1330 O O . GLU A 1 160 ? 19.303 3.719 -14.790 1.00 86.69 160 GLU A O 1
ATOM 1335 N N . LEU A 1 161 ? 17.426 2.939 -15.727 1.00 87.56 161 LEU A N 1
ATOM 1336 C CA . LEU A 1 161 ? 18.114 2.030 -16.641 1.00 87.56 161 LEU A CA 1
ATOM 1337 C C . LEU A 1 161 ? 18.756 2.800 -17.799 1.00 87.56 161 LEU A C 1
ATOM 1339 O O . LEU A 1 161 ? 18.138 3.666 -18.414 1.00 87.56 161 LEU A O 1
ATOM 1343 N N . GLU A 1 162 ? 19.969 2.394 -18.181 1.00 87.06 162 GLU A N 1
ATOM 1344 C CA . GLU A 1 162 ? 20.769 3.043 -19.233 1.00 87.06 162 GLU A CA 1
ATOM 1345 C C . GLU A 1 162 ? 20.013 3.217 -20.562 1.00 87.06 162 GLU A C 1
ATOM 1347 O O . GLU A 1 162 ? 20.174 4.221 -21.251 1.00 87.06 162 GLU A O 1
ATOM 1352 N N . GLN A 1 163 ? 19.146 2.264 -20.912 1.00 86.56 163 GLN A N 1
ATOM 1353 C CA . GLN A 1 163 ? 18.338 2.303 -22.135 1.00 86.56 163 GLN A CA 1
ATOM 1354 C C . GLN A 1 163 ? 17.186 3.328 -22.102 1.00 86.56 163 GLN A C 1
ATOM 1356 O O . GLN A 1 163 ? 16.652 3.670 -23.154 1.00 86.56 163 GLN A O 1
ATOM 1361 N N . PHE A 1 164 ? 16.810 3.826 -20.920 1.00 87.88 164 PHE A N 1
ATOM 1362 C CA . PHE A 1 164 ? 15.735 4.806 -20.722 1.00 87.88 164 PHE A CA 1
ATOM 1363 C C . PHE A 1 164 ? 16.195 6.106 -20.065 1.00 87.88 164 PHE A C 1
ATOM 1365 O O . PHE A 1 164 ? 15.382 7.002 -19.892 1.00 87.88 164 PHE A O 1
ATOM 1372 N N . LYS A 1 165 ? 17.490 6.277 -19.782 1.00 80.88 165 LYS A N 1
ATOM 1373 C CA . LYS A 1 165 ? 18.045 7.483 -19.133 1.00 80.88 165 LYS A CA 1
ATOM 1374 C C . LYS A 1 165 ? 17.719 8.818 -19.828 1.00 80.88 165 LYS A C 1
ATOM 1376 O O . LYS A 1 165 ? 17.904 9.882 -19.246 1.00 80.88 165 LYS A O 1
ATOM 1381 N N . HIS A 1 166 ? 17.313 8.772 -21.098 1.00 81.81 166 HIS A N 1
ATOM 1382 C CA . HIS A 1 166 ? 16.941 9.932 -21.919 1.00 81.81 166 HIS A CA 1
ATOM 1383 C C . HIS A 1 166 ? 15.454 9.954 -22.295 1.00 81.81 166 HIS A C 1
ATOM 1385 O O . HIS A 1 166 ? 15.039 10.764 -23.121 1.00 81.81 166 HIS A O 1
ATOM 1391 N N . VAL A 1 167 ? 14.663 9.049 -21.728 1.00 82.38 167 VAL A N 1
ATOM 1392 C CA . VAL A 1 167 ? 13.226 8.940 -21.947 1.00 82.38 167 VAL A CA 1
ATOM 1393 C C . VAL A 1 167 ? 12.533 9.371 -20.663 1.00 82.38 167 VAL A C 1
ATOM 1395 O O . VAL A 1 167 ? 12.927 8.958 -19.580 1.00 82.38 167 VAL A O 1
ATOM 1398 N N . ASP A 1 168 ? 11.500 10.202 -20.761 1.00 81.69 168 ASP A N 1
ATOM 1399 C CA . ASP A 1 168 ? 10.687 10.542 -19.596 1.00 81.69 168 ASP A CA 1
ATOM 1400 C C . ASP A 1 168 ? 9.503 9.577 -19.465 1.00 81.69 168 ASP A C 1
ATOM 1402 O O . ASP A 1 168 ? 8.383 9.861 -19.893 1.00 81.69 168 ASP A O 1
ATOM 1406 N N . LEU A 1 169 ? 9.759 8.396 -18.891 1.00 82.88 169 LEU A N 1
ATOM 1407 C CA . LEU A 1 169 ? 8.710 7.400 -18.653 1.00 82.88 169 LEU A CA 1
ATOM 1408 C C . LEU A 1 169 ? 7.691 7.850 -17.597 1.00 82.88 169 LEU A C 1
ATOM 1410 O O . LEU A 1 169 ? 6.571 7.346 -17.584 1.00 82.88 169 LEU A O 1
ATOM 1414 N N . VAL A 1 170 ? 8.073 8.768 -16.703 1.00 77.69 170 VAL A N 1
ATOM 1415 C CA . VAL A 1 170 ? 7.202 9.263 -15.628 1.00 77.69 170 VAL A CA 1
ATOM 1416 C C . VAL A 1 170 ? 6.304 10.390 -16.137 1.00 77.69 170 VAL A C 1
ATOM 1418 O O . VAL A 1 170 ? 5.135 10.413 -15.774 1.00 77.69 170 VAL A O 1
ATOM 1421 N N . GLY A 1 171 ? 6.795 11.272 -17.007 1.00 71.25 171 GLY A N 1
ATOM 1422 C CA . GLY A 1 171 ? 5.957 12.240 -17.722 1.00 71.25 171 GLY A CA 1
ATOM 1423 C C . GLY A 1 171 ? 4.943 11.548 -18.636 1.00 71.25 171 GLY A C 1
ATOM 1424 O O . GLY A 1 171 ? 3.761 11.871 -18.617 1.00 71.25 171 GLY A O 1
ATOM 1425 N N . ALA A 1 172 ? 5.356 10.476 -19.321 1.00 72.06 172 ALA A N 1
ATOM 1426 C CA . ALA A 1 172 ? 4.468 9.650 -20.147 1.00 72.06 172 ALA A CA 1
ATOM 1427 C C . ALA A 1 172 ? 3.423 8.822 -19.354 1.00 72.06 172 ALA A C 1
ATOM 1429 O O . ALA A 1 172 ? 2.607 8.125 -19.957 1.00 72.06 172 ALA A O 1
ATOM 1430 N N . TRP A 1 173 ? 3.451 8.862 -18.015 1.00 68.12 173 TRP A N 1
ATOM 1431 C CA . TRP A 1 173 ? 2.437 8.273 -17.124 1.00 68.12 173 TRP A CA 1
ATOM 1432 C C . TRP A 1 173 ? 1.253 9.225 -16.866 1.00 68.12 173 TRP A C 1
ATOM 1434 O O . TRP A 1 173 ? 0.188 8.786 -16.415 1.00 68.12 173 TRP A O 1
ATOM 1444 N N . GLU A 1 174 ? 1.436 10.524 -17.122 1.00 58.38 174 GLU A N 1
ATOM 1445 C CA . GLU A 1 174 ? 0.442 11.564 -16.833 1.00 58.38 174 GLU A CA 1
ATOM 1446 C C . GLU A 1 174 ? -0.496 11.824 -18.025 1.00 58.38 174 GLU A C 1
ATOM 1448 O O . GLU A 1 174 ? -1.670 12.110 -17.802 1.00 58.38 174 GLU A O 1
ATOM 1453 N N . ASP A 1 175 ? -0.062 11.538 -19.255 1.00 46.91 175 ASP A N 1
ATOM 1454 C CA . ASP A 1 175 ? -0.856 11.778 -20.466 1.00 46.91 175 ASP A CA 1
ATOM 1455 C C . ASP A 1 175 ? -1.632 10.531 -20.914 1.00 46.91 175 ASP A C 1
ATOM 1457 O O . ASP A 1 175 ? -1.264 9.803 -21.839 1.00 46.91 175 ASP A O 1
ATOM 1461 N N . GLY A 1 176 ? -2.737 10.285 -20.217 1.00 44.06 176 GLY A N 1
ATOM 1462 C CA . GLY A 1 176 ? -3.872 9.551 -20.764 1.00 44.06 176 GLY A CA 1
ATOM 1463 C C . GLY A 1 176 ? -5.036 10.510 -20.987 1.00 44.06 176 GLY A C 1
ATOM 1464 O O . GLY A 1 176 ? -6.016 10.420 -20.251 1.00 44.06 176 GLY A O 1
ATOM 1465 N N . GLU A 1 177 ? -4.895 11.436 -21.940 1.00 34.97 177 GLU A N 1
ATOM 1466 C CA . GLU A 1 177 ? -6.040 12.069 -22.619 1.00 34.97 177 GLU A CA 1
ATOM 1467 C C . GLU A 1 177 ? -6.451 11.241 -23.844 1.00 34.97 177 GLU A C 1
ATOM 1469 O O . GLU A 1 177 ? -5.552 10.780 -24.590 1.00 34.97 177 GLU A O 1
#

pLDDT: mean 83.72, std 9.78, range [34.97, 94.06]

Radius of gyration: 25.22 Å; chains: 1; bounding box: 60×42×60 Å

Organism: NCBI:txid1046596

Secondary structure (DSSP, 8-state):
-----TT--EEE---HHHHHHHHTTPPP---GGGEEEEGGG-PPPPPPEEEEHHHHHHHHTTTTS-HHHHHHH--TTTSHHHHHHHHS-STTHHHHHHHHHHHHHH-GGGEEEEPPPEEE-EETTEEEEEETTEEEEES---TT-GGGEEEHHHHHHHHTSTTTTTS-TTGGGT---